Protein AF-A0A370PIQ1-F1 (afdb_monomer_lite)

Organism: NCBI:txid1353007

Secondary structure (DSSP, 8-state):
-----PPPHHHHHHHHHHHHHHHHHHHHHHHHHHTTEEEE--STTT-GGGGSHHHHHH-TT-------EEEE---GGGS-HHHHHHHHTT-SHHHHHHHHHHHHSHHHHHHHHHHHHHH--TTTTTTB--SHHHHHH----TT-BS----

Foldseek 3Di:
DDDDDDDDPVNVVVVVVVVVVVVCCVVVVCCVVQVQKDKDDDDPVPDCVCVDPVVCVVCVVPDDDDDIDIDGDDDPVNDDVVLVVCVVVVHCVVVLQVQLCVLLHDVCVVVLVVCCVPPDDPVCVPQEDSHSVCSNPDSPPPSHHPDDDD

pLDDT: mean 89.73, std 10.02, range [38.91, 97.25]

Radius of gyration: 22.88 Å; chains: 1; bounding box: 53×64×53 Å

Structure (mmCIF, N/CA/C/O backbone):
data_AF-A0A370PIQ1-F1
#
_entry.id   AF-A0A370PIQ1-F1
#
loop_
_atom_site.group_PDB
_atom_site.id
_atom_site.type_symbol
_atom_site.label_atom_id
_atom_site.label_alt_id
_atom_site.label_comp_id
_atom_site.label_asym_id
_atom_site.label_entity_id
_atom_site.label_seq_id
_atom_site.pdbx_PDB_ins_code
_atom_site.Cartn_x
_atom_site.Cartn_y
_atom_site.Cartn_z
_atom_site.occupancy
_atom_site.B_iso_or_equiv
_atom_site.auth_seq_id
_atom_site.auth_comp_id
_atom_site.auth_asym_id
_atom_site.auth_atom_id
_atom_site.pdbx_PDB_model_num
ATOM 1 N N . MET A 1 1 ? -19.101 43.648 24.690 1.00 38.91 1 MET A N 1
ATOM 2 C CA . MET A 1 1 ? -19.386 42.751 25.831 1.00 38.91 1 MET A CA 1
ATOM 3 C C . MET A 1 1 ? -19.722 41.380 25.254 1.00 38.91 1 MET A C 1
ATOM 5 O O . MET A 1 1 ? -20.764 41.242 24.631 1.00 38.91 1 MET A O 1
ATOM 9 N N . MET A 1 2 ? -18.794 40.423 25.311 1.00 42.00 2 MET A N 1
ATOM 10 C CA . MET A 1 2 ? -18.934 39.118 24.649 1.00 42.00 2 MET A CA 1
ATOM 11 C C . MET A 1 2 ? -19.687 38.170 25.594 1.00 42.00 2 MET A C 1
ATOM 13 O O . MET A 1 2 ? -19.193 37.864 26.678 1.00 42.00 2 MET A O 1
ATOM 17 N N . GLN A 1 3 ? -20.913 37.773 25.241 1.00 47.12 3 GLN A N 1
ATOM 18 C CA . GLN A 1 3 ? -21.694 36.824 26.038 1.00 47.12 3 GLN A CA 1
ATOM 19 C C . GLN A 1 3 ? -21.111 35.418 25.867 1.00 47.12 3 GLN A C 1
ATOM 21 O O . GLN A 1 3 ? -21.282 34.785 24.829 1.00 47.12 3 GLN A O 1
ATOM 26 N N . PHE A 1 4 ? -20.441 34.912 26.901 1.00 54.75 4 PHE A N 1
ATOM 27 C CA . PHE A 1 4 ? -20.126 33.492 26.996 1.00 54.75 4 PHE A CA 1
ATOM 28 C C . PHE A 1 4 ? -21.416 32.722 27.304 1.00 54.75 4 PHE A C 1
ATOM 30 O O . PHE A 1 4 ? -21.952 32.787 28.412 1.00 54.7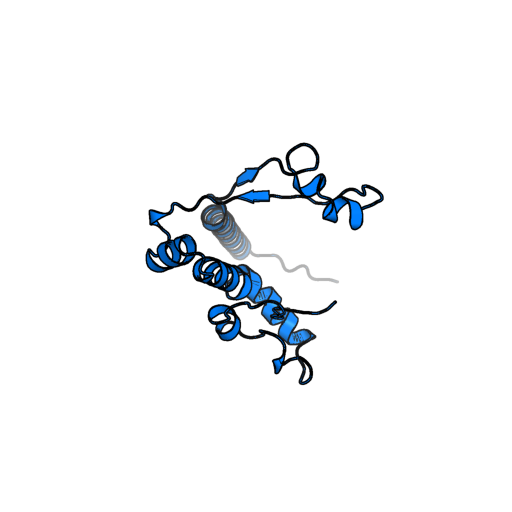5 4 PHE A O 1
ATOM 37 N N . THR A 1 5 ? -21.939 32.001 26.313 1.00 64.06 5 THR A N 1
ATOM 38 C CA . THR A 1 5 ? -23.056 31.065 26.488 1.00 64.06 5 THR A CA 1
ATOM 39 C C . THR A 1 5 ? -22.690 29.998 27.520 1.00 64.06 5 THR A C 1
ATOM 41 O O . THR A 1 5 ? -21.788 29.192 27.295 1.00 64.06 5 THR A O 1
ATOM 44 N N . LYS A 1 6 ? -23.402 29.968 28.653 1.00 63.84 6 LYS A N 1
ATOM 45 C CA . LYS A 1 6 ? -23.259 28.918 29.672 1.00 63.84 6 LYS A CA 1
ATOM 46 C C . LYS A 1 6 ? -23.733 27.582 29.092 1.00 63.84 6 LYS A C 1
ATOM 48 O O . LYS A 1 6 ? -24.905 27.438 28.745 1.00 63.84 6 LYS A O 1
ATOM 53 N N . LEU A 1 7 ? -22.834 26.602 28.979 1.00 67.12 7 LEU A N 1
ATOM 54 C CA . LEU A 1 7 ? -23.206 25.237 28.603 1.00 67.12 7 LEU A CA 1
ATOM 55 C C . LEU A 1 7 ? -24.066 24.628 29.721 1.00 67.12 7 LEU A C 1
ATOM 57 O O . LEU A 1 7 ? -23.677 24.640 30.886 1.00 67.12 7 LEU A O 1
ATOM 61 N N . THR A 1 8 ? -25.237 24.095 29.380 1.00 76.94 8 THR A N 1
ATOM 62 C CA . THR A 1 8 ? -26.099 23.415 30.354 1.00 76.94 8 THR A CA 1
ATOM 63 C C . THR A 1 8 ? -25.520 22.046 30.725 1.00 76.94 8 THR A C 1
ATOM 65 O O . THR A 1 8 ? -24.887 21.381 29.903 1.00 76.94 8 THR A O 1
ATOM 68 N N . GLN A 1 9 ? -25.774 21.584 31.953 1.00 76.44 9 GLN A N 1
ATOM 69 C CA . GLN A 1 9 ? -25.289 20.292 32.463 1.00 76.44 9 GLN A CA 1
ATOM 70 C C . GLN A 1 9 ? -25.682 19.107 31.556 1.00 76.44 9 GLN A C 1
ATOM 72 O O . GLN A 1 9 ? -24.887 18.198 31.340 1.00 76.44 9 GLN A O 1
ATOM 77 N N . SER A 1 10 ? -26.866 19.157 30.936 1.00 77.75 10 SER A N 1
ATOM 78 C CA . SER A 1 10 ? -27.319 18.163 29.950 1.00 77.75 10 SER A CA 1
ATOM 79 C C . SER A 1 10 ? -26.464 18.149 28.669 1.00 77.75 10 SER A C 1
ATOM 81 O O . SER A 1 10 ? -26.101 17.079 28.173 1.00 77.75 10 SER A O 1
ATOM 83 N N . ARG A 1 11 ? -26.058 19.324 28.160 1.00 82.12 11 ARG A N 1
ATOM 84 C CA . ARG A 1 11 ? -25.162 19.432 26.993 1.00 82.12 11 ARG A CA 1
ATOM 85 C C . ARG A 1 11 ? -23.749 18.948 27.317 1.00 82.12 11 ARG A C 1
ATOM 87 O O . ARG A 1 11 ? -23.154 18.276 26.483 1.00 82.12 11 ARG A O 1
ATOM 94 N N . LEU A 1 12 ? -23.252 19.215 28.528 1.00 84.62 12 LEU A N 1
ATOM 95 C CA . LEU A 1 12 ? -21.971 18.683 29.012 1.00 84.62 12 LEU A CA 1
ATOM 96 C C . LEU A 1 12 ? -21.990 17.152 29.106 1.00 84.62 12 LEU A C 1
ATOM 98 O O . LEU A 1 12 ? -21.105 16.501 28.565 1.00 84.62 12 LEU A O 1
ATOM 102 N N . ILE A 1 13 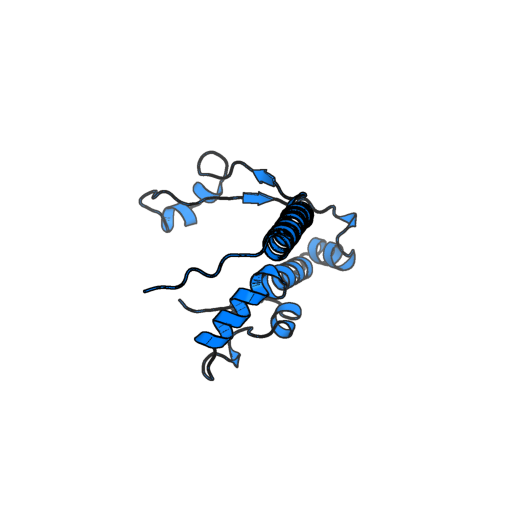? -23.023 16.563 29.717 1.00 88.25 13 ILE A N 1
ATOM 103 C CA . ILE A 1 13 ? -23.161 15.099 29.813 1.00 88.25 13 ILE A CA 1
ATOM 104 C C . ILE A 1 13 ? -23.250 14.465 28.421 1.00 88.25 13 ILE A C 1
ATOM 106 O O . ILE A 1 13 ? -22.634 13.431 28.169 1.00 88.25 13 ILE A O 1
ATOM 110 N N . THR A 1 14 ? -23.999 15.086 27.509 1.00 90.31 14 THR A N 1
ATOM 111 C CA . THR A 1 14 ? -24.130 14.619 26.124 1.00 90.31 14 THR A CA 1
ATOM 112 C C . THR A 1 14 ? -22.784 14.664 25.401 1.00 90.31 14 THR A C 1
ATOM 114 O O . THR A 1 14 ? -22.385 13.660 24.815 1.00 90.31 14 THR A O 1
ATOM 117 N N . LEU A 1 15 ? -22.048 15.775 25.508 1.00 91.44 15 LEU A N 1
ATOM 118 C CA . LEU A 1 15 ? -20.702 15.903 24.949 1.00 91.44 15 LEU A CA 1
ATOM 119 C C . LEU A 1 15 ? -19.766 14.818 25.498 1.00 91.44 15 LEU A C 1
ATOM 121 O O . LEU A 1 15 ? -19.149 14.108 24.713 1.00 91.44 15 LEU A O 1
ATOM 125 N N . CYS A 1 16 ? -19.730 14.615 26.818 1.00 92.44 16 CYS A N 1
ATOM 126 C CA . CYS A 1 16 ? -18.901 13.580 27.440 1.00 92.44 16 CYS A CA 1
ATOM 127 C C . CYS A 1 16 ? -19.243 12.170 26.936 1.00 92.44 16 CYS A C 1
ATOM 129 O O . CYS A 1 16 ? -18.336 11.386 26.660 1.00 92.44 16 CYS A O 1
ATOM 131 N N . LYS A 1 17 ? -20.535 11.844 26.777 1.00 93.00 17 LYS A N 1
ATOM 132 C CA . LYS A 1 17 ? -20.975 10.551 26.225 1.00 93.00 17 LYS A CA 1
ATOM 133 C C . LYS A 1 17 ? -20.493 10.357 24.788 1.00 93.00 17 LYS A C 1
ATOM 135 O O . LYS A 1 17 ? -19.958 9.296 24.474 1.00 93.00 17 LYS A O 1
ATOM 140 N N . PHE A 1 18 ? -20.650 11.371 23.936 1.00 94.75 18 PHE A N 1
ATOM 141 C CA . PHE A 1 18 ? -20.179 11.306 22.552 1.00 94.75 18 PHE A CA 1
ATOM 142 C C . PHE A 1 18 ? -18.660 11.191 22.470 1.00 94.75 18 PHE A C 1
ATOM 144 O O . PHE A 1 18 ? -18.165 10.355 21.723 1.00 94.75 18 PHE A O 1
ATOM 151 N N . SER A 1 19 ? -17.923 11.965 23.267 1.00 93.62 19 SER A N 1
ATOM 152 C CA . SER A 1 19 ? -16.464 11.882 23.321 1.00 93.62 19 SER A CA 1
ATOM 153 C C . SER A 1 19 ? -15.991 10.501 23.775 1.00 93.62 19 SER A C 1
ATOM 155 O O . SER A 1 19 ? -15.121 9.922 23.134 1.00 93.62 19 SER A O 1
ATOM 157 N N . ALA A 1 20 ? -16.593 9.931 24.824 1.00 94.38 20 ALA A N 1
ATOM 158 C CA . ALA A 1 20 ? -16.244 8.590 25.290 1.00 94.38 20 ALA A CA 1
ATOM 159 C C . ALA A 1 20 ? -16.531 7.517 24.225 1.00 94.38 20 ALA A C 1
ATOM 161 O O . ALA A 1 20 ? -15.672 6.681 23.946 1.00 94.38 20 ALA A O 1
ATOM 162 N N . ALA A 1 21 ? -17.706 7.566 23.589 1.00 94.69 21 ALA A N 1
ATOM 163 C CA . ALA A 1 21 ? -18.065 6.637 22.521 1.00 94.69 21 ALA A CA 1
ATOM 164 C C . ALA A 1 21 ? -17.129 6.765 21.307 1.00 94.69 21 ALA A C 1
ATOM 166 O O . ALA A 1 21 ? -16.652 5.756 20.792 1.00 94.69 21 ALA A O 1
ATOM 167 N N . ALA A 1 22 ? -16.817 7.993 20.884 1.00 95.19 22 ALA A N 1
ATOM 168 C CA . ALA A 1 22 ? -15.913 8.254 19.768 1.00 95.19 22 ALA A CA 1
ATOM 169 C C . ALA A 1 22 ? -14.500 7.721 20.039 1.00 95.19 22 ALA A C 1
ATOM 171 O O . ALA A 1 22 ? -13.920 7.073 19.172 1.00 95.19 22 ALA A O 1
ATOM 172 N N . SER A 1 23 ? -13.970 7.921 21.249 1.00 94.94 23 SER A N 1
ATOM 173 C CA . SER A 1 23 ? -12.660 7.391 21.639 1.00 94.94 23 SER A CA 1
ATOM 174 C C . SER A 1 23 ? -12.624 5.864 21.615 1.00 94.94 23 SER A C 1
ATOM 176 O O . SER A 1 23 ? -11.679 5.285 21.082 1.00 94.94 23 SER A O 1
ATOM 178 N N . LEU A 1 24 ? -13.659 5.198 22.141 1.00 95.88 24 LEU A N 1
ATOM 179 C CA . LEU A 1 24 ? -13.741 3.734 22.130 1.00 95.88 24 LEU A CA 1
ATOM 180 C C . LEU A 1 24 ? -13.816 3.177 20.706 1.00 95.88 24 LEU A C 1
ATOM 182 O O . LEU A 1 24 ? -13.104 2.228 20.383 1.00 95.88 24 LEU A O 1
ATOM 186 N N . VAL A 1 25 ? -14.631 3.788 19.842 1.00 95.81 25 VAL A N 1
ATOM 187 C CA . VAL A 1 25 ? -14.719 3.405 18.426 1.00 95.81 25 VAL A CA 1
ATOM 188 C C . VAL A 1 25 ? -13.395 3.658 17.708 1.00 95.81 25 VAL A C 1
ATOM 190 O O . VAL A 1 25 ? -12.955 2.808 16.940 1.00 95.81 25 VAL A O 1
ATOM 193 N N . GLY A 1 26 ? -12.731 4.784 17.977 1.00 94.69 26 GLY A N 1
ATOM 194 C CA . GLY A 1 26 ? -11.441 5.122 17.379 1.00 94.69 26 GLY A CA 1
ATOM 195 C C . GLY A 1 26 ? -10.349 4.119 17.745 1.00 94.69 26 GLY A C 1
ATOM 196 O O . GLY A 1 26 ? -9.714 3.550 16.860 1.00 94.69 26 GLY A O 1
ATOM 197 N N . VAL A 1 27 ? -10.170 3.842 19.040 1.00 95.12 27 VAL A N 1
ATOM 198 C CA . VAL A 1 27 ? -9.169 2.874 19.518 1.00 95.12 27 VAL A CA 1
ATOM 199 C C . VAL A 1 27 ? -9.512 1.459 19.057 1.00 95.12 27 VAL A C 1
ATOM 201 O O . VAL A 1 27 ? -8.637 0.755 18.559 1.00 95.12 27 VAL A O 1
ATOM 204 N N . GLY A 1 28 ? -10.776 1.043 19.175 1.00 96.19 28 GLY A N 1
ATOM 205 C CA . GLY A 1 28 ? -11.221 -0.280 18.738 1.00 96.19 28 GLY A CA 1
ATOM 206 C C . GLY A 1 28 ? -11.050 -0.484 17.232 1.00 96.19 28 GLY A C 1
ATOM 207 O O . GLY A 1 28 ? -10.542 -1.518 16.807 1.00 96.19 28 GLY A O 1
ATOM 208 N N . GLY A 1 29 ? -11.403 0.520 16.427 1.00 94.44 29 GLY A N 1
ATOM 209 C CA . GLY A 1 29 ? -11.214 0.507 14.978 1.00 94.44 29 GLY A CA 1
ATOM 210 C C . GLY A 1 29 ? -9.739 0.466 14.584 1.00 94.44 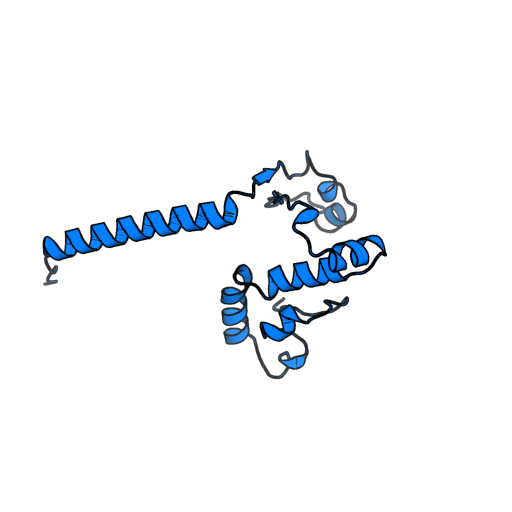29 GLY A C 1
ATOM 211 O O . GLY A 1 29 ? -9.358 -0.343 13.740 1.00 94.44 29 GLY A O 1
ATOM 212 N N . TRP A 1 30 ? -8.898 1.273 15.239 1.00 92.19 30 TRP A N 1
ATOM 213 C CA . TRP A 1 30 ? -7.448 1.242 15.042 1.00 92.19 30 TRP A CA 1
ATOM 214 C C . TRP A 1 30 ? -6.874 -0.144 15.346 1.00 92.19 30 TRP A C 1
ATOM 216 O O . TRP A 1 30 ? -6.239 -0.736 14.480 1.00 92.19 30 TRP A O 1
ATOM 226 N N . GLN A 1 31 ? -7.163 -0.702 16.525 1.00 94.75 31 GLN A N 1
ATOM 227 C CA . GLN A 1 31 ? -6.678 -2.026 16.926 1.00 94.75 31 GLN A CA 1
ATOM 228 C C . GLN A 1 31 ? -7.194 -3.141 16.012 1.00 94.75 31 GLN A C 1
ATOM 230 O O . GLN A 1 31 ? -6.443 -4.045 15.656 1.00 94.75 31 GLN A O 1
ATOM 235 N N . PHE A 1 32 ? -8.453 -3.078 15.579 1.00 94.06 32 PHE A N 1
ATOM 236 C CA . PHE A 1 32 ? -8.993 -4.037 14.617 1.00 94.06 32 PHE A CA 1
ATOM 237 C C . PHE A 1 32 ? -8.247 -3.984 13.275 1.00 94.06 32 PHE A C 1
ATOM 239 O O . PHE A 1 32 ? -7.961 -5.024 12.676 1.00 94.06 32 PHE A O 1
ATOM 246 N N . TRP A 1 33 ? -7.913 -2.780 12.806 1.00 90.25 33 TRP A N 1
ATOM 247 C CA . TRP A 1 33 ? -7.248 -2.580 11.523 1.00 90.25 33 TRP A CA 1
ATOM 248 C C . TRP A 1 33 ? -5.758 -2.949 11.564 1.00 90.25 33 TRP A C 1
ATOM 250 O O . TRP A 1 33 ? -5.272 -3.662 10.681 1.00 90.25 33 TRP A O 1
ATOM 260 N N . THR A 1 34 ? -5.040 -2.499 12.598 1.00 91.94 34 THR A N 1
ATOM 261 C CA . THR A 1 34 ? -3.573 -2.584 12.695 1.00 91.94 34 THR A CA 1
ATOM 262 C C . THR A 1 34 ? -3.067 -3.664 13.639 1.00 91.94 34 THR A C 1
ATOM 264 O O . THR A 1 34 ? -1.883 -3.967 13.606 1.00 91.94 34 THR A O 1
ATOM 267 N N . GLY A 1 35 ? -3.921 -4.310 14.437 1.00 94.00 35 GLY A N 1
ATOM 268 C CA . GLY A 1 35 ? -3.491 -5.249 15.484 1.00 94.00 35 GLY A CA 1
ATOM 269 C C . GLY A 1 35 ? -2.798 -6.522 14.982 1.00 94.00 35 GLY A C 1
ATOM 270 O O . GLY A 1 35 ? -2.252 -7.279 15.777 1.00 94.00 35 GLY A O 1
ATOM 271 N N . LYS A 1 36 ? -2.810 -6.777 13.666 1.00 94.81 36 LYS A N 1
ATOM 272 C CA . LYS A 1 36 ? -2.037 -7.854 13.013 1.00 94.81 36 LYS A CA 1
ATOM 273 C C . LYS A 1 36 ? -0.754 -7.361 12.338 1.00 94.81 36 LYS A C 1
ATOM 275 O O . LYS A 1 36 ? -0.100 -8.138 11.642 1.00 94.81 36 LYS A O 1
ATOM 280 N N . CYS A 1 37 ? -0.441 -6.083 12.494 1.00 95.75 37 CYS A N 1
ATOM 281 C CA . CYS A 1 37 ? 0.763 -5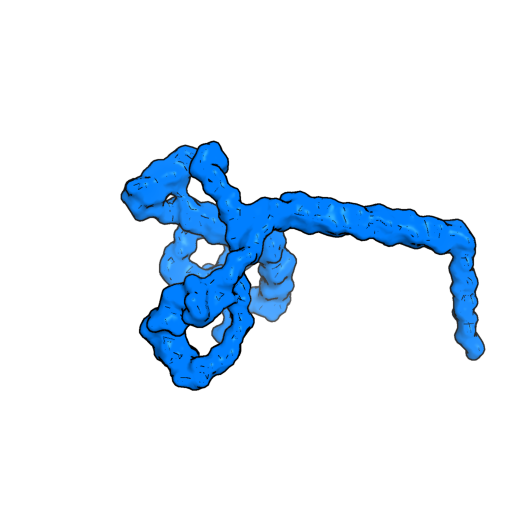.458 11.988 1.00 95.75 37 CYS A CA 1
ATOM 282 C C . CYS A 1 37 ? 1.772 -5.281 13.128 1.00 95.75 37 CYS A C 1
ATOM 284 O O . CYS A 1 37 ? 1.388 -5.091 14.282 1.00 95.75 37 CYS A O 1
ATOM 286 N N . TYR A 1 38 ? 3.057 -5.319 12.805 1.00 95.12 38 TYR A N 1
ATOM 287 C CA . TYR A 1 38 ? 4.137 -4.987 13.728 1.00 95.12 38 TYR A CA 1
ATOM 288 C C . TYR A 1 38 ? 5.207 -4.182 12.996 1.00 95.12 38 TYR A C 1
ATOM 290 O O . TYR A 1 38 ? 5.359 -4.320 11.785 1.00 95.12 38 TYR A O 1
ATOM 298 N N . PHE A 1 39 ? 5.941 -3.350 13.729 1.00 94.75 39 PHE A N 1
ATOM 299 C CA . PHE A 1 39 ? 7.106 -2.660 13.189 1.00 94.75 39 PHE A CA 1
ATOM 300 C C . PHE A 1 39 ? 8.354 -3.465 13.515 1.00 94.75 39 PHE A C 1
ATOM 302 O O . PHE A 1 39 ? 8.578 -3.817 14.675 1.00 94.75 39 PHE A O 1
ATOM 309 N N . GLU A 1 40 ? 9.138 -3.783 12.496 1.00 94.56 40 GLU A N 1
ATOM 310 C CA . GLU A 1 40 ? 10.430 -4.439 12.672 1.00 94.56 40 GLU A CA 1
ATOM 311 C C . GLU A 1 40 ? 11.575 -3.420 12.660 1.00 94.56 40 GLU A C 1
ATOM 313 O O . GLU A 1 40 ? 11.409 -2.319 12.125 1.00 94.56 40 GLU A O 1
ATOM 318 N N . PRO A 1 41 ? 12.738 -3.749 13.253 1.00 93.88 41 PRO A N 1
ATOM 319 C CA . PRO A 1 41 ? 13.926 -2.916 13.126 1.00 93.88 41 PRO A CA 1
ATOM 320 C C . PRO A 1 41 ? 14.289 -2.736 11.651 1.00 93.88 41 PRO A C 1
ATOM 322 O O . PRO A 1 41 ? 14.679 -3.688 10.982 1.00 93.88 41 PRO A O 1
ATOM 325 N N . PHE A 1 42 ? 14.173 -1.507 11.153 1.00 92.81 42 PHE A N 1
ATOM 326 C CA . PHE A 1 42 ? 14.435 -1.180 9.757 1.00 92.81 42 PHE A CA 1
ATOM 327 C C . PHE A 1 42 ? 15.320 0.060 9.673 1.00 92.81 42 PHE A C 1
ATOM 329 O O . PHE A 1 42 ? 14.950 1.149 10.109 1.00 92.81 42 PHE A O 1
ATOM 336 N N . GLY A 1 43 ? 16.534 -0.126 9.161 1.00 90.88 43 GLY A N 1
ATOM 337 C CA . GLY A 1 43 ? 17.544 0.922 9.092 1.00 90.88 43 GLY A CA 1
ATOM 338 C C . GLY A 1 43 ? 18.888 0.400 8.581 1.00 90.88 43 GLY A C 1
ATOM 339 O O . GLY A 1 43 ? 19.024 -0.806 8.354 1.00 90.88 43 GLY A O 1
ATOM 340 N N . PRO A 1 44 ? 19.899 1.279 8.445 1.00 89.19 44 PRO A N 1
ATOM 341 C CA . PRO A 1 44 ? 21.199 0.935 7.863 1.00 89.19 44 PRO A CA 1
ATOM 342 C C . PRO A 1 44 ? 21.942 -0.226 8.525 1.00 89.19 44 PRO A C 1
ATOM 344 O O . PRO A 1 44 ? 22.772 -0.866 7.884 1.00 89.19 44 PRO A O 1
ATOM 347 N N . GLU A 1 45 ? 21.646 -0.480 9.798 1.00 90.06 45 GLU A N 1
ATOM 348 C CA . GLU A 1 45 ? 22.238 -1.557 10.594 1.00 90.06 45 GLU A CA 1
ATOM 349 C C . GLU A 1 45 ? 21.558 -2.916 10.374 1.00 90.06 45 GLU A C 1
ATOM 351 O O . GLU A 1 45 ? 22.168 -3.947 10.640 1.00 90.06 45 GLU A O 1
ATOM 356 N N . ASN A 1 46 ? 20.307 -2.928 9.899 1.00 91.69 46 ASN A N 1
ATOM 357 C CA . ASN A 1 46 ? 19.446 -4.115 9.919 1.00 91.69 46 ASN A CA 1
ATOM 358 C C . ASN A 1 46 ? 18.965 -4.562 8.531 1.00 91.69 46 ASN A C 1
ATOM 360 O O . ASN A 1 46 ? 18.474 -5.680 8.408 1.00 91.69 46 ASN A O 1
ATOM 364 N N . ASP A 1 47 ? 19.099 -3.729 7.493 1.00 92.31 47 ASP A N 1
ATOM 365 C CA . ASP A 1 47 ? 18.566 -4.031 6.162 1.00 92.31 47 ASP A CA 1
ATOM 366 C C . ASP A 1 47 ? 19.576 -3.755 5.031 1.00 92.31 47 ASP A C 1
ATOM 368 O O . ASP A 1 47 ? 20.273 -2.735 5.004 1.00 92.31 47 ASP A O 1
ATOM 372 N N . ALA A 1 48 ? 19.645 -4.678 4.066 1.00 93.06 48 ALA A N 1
ATOM 373 C CA . ALA A 1 48 ? 20.554 -4.614 2.924 1.00 93.06 48 ALA A CA 1
ATOM 374 C C . ALA A 1 48 ? 20.209 -3.489 1.930 1.00 93.06 48 ALA A C 1
ATOM 376 O O . ALA A 1 48 ? 21.088 -3.049 1.184 1.00 93.06 48 ALA A O 1
ATOM 377 N N . LEU A 1 49 ? 18.971 -2.982 1.934 1.00 91.62 49 LEU A N 1
ATOM 378 C CA . LEU A 1 49 ? 18.530 -1.855 1.113 1.00 91.62 49 LEU A CA 1
ATOM 379 C C . LEU A 1 49 ? 19.459 -0.648 1.273 1.00 91.62 49 LEU A C 1
ATOM 381 O O . LEU A 1 49 ? 19.869 -0.048 0.280 1.00 91.62 49 LEU A O 1
ATOM 385 N N . PHE A 1 50 ? 19.853 -0.334 2.507 1.00 91.19 50 PHE A N 1
ATOM 386 C CA . PHE A 1 50 ? 20.722 0.804 2.823 1.00 91.19 50 PHE A CA 1
ATOM 387 C C . PHE A 1 50 ? 22.167 0.611 2.342 1.00 91.19 50 PHE A C 1
ATOM 389 O O . PHE A 1 50 ? 22.923 1.574 2.229 1.00 91.19 50 PHE A O 1
ATOM 396 N N . GLN A 1 51 ? 22.556 -0.627 2.028 1.00 90.38 51 GLN A N 1
ATOM 397 C CA . GLN A 1 51 ? 23.857 -0.952 1.446 1.00 90.38 51 GLN A CA 1
ATOM 398 C C . GLN A 1 51 ? 23.822 -1.080 -0.078 1.00 90.38 51 GLN A C 1
ATOM 400 O O . GLN A 1 51 ? 24.894 -1.181 -0.687 1.00 90.38 51 GLN A O 1
ATOM 405 N N . SER A 1 52 ? 22.629 -1.045 -0.680 1.00 93.44 52 SER A N 1
ATOM 406 C CA . SER A 1 52 ? 22.438 -1.183 -2.121 1.00 93.44 52 SER A CA 1
ATOM 407 C C . SER A 1 52 ? 23.136 -0.073 -2.910 1.00 93.44 52 SER A C 1
ATOM 409 O O . SER A 1 52 ? 23.285 1.065 -2.452 1.00 93.44 52 SER A O 1
ATOM 411 N N . GLU A 1 53 ? 23.539 -0.401 -4.138 1.00 95.19 53 GLU A N 1
ATOM 412 C CA . GLU A 1 53 ? 24.147 0.568 -5.054 1.00 95.19 53 GLU A CA 1
ATOM 413 C C . GLU A 1 53 ? 23.204 1.740 -5.344 1.00 95.19 53 GLU A C 1
ATOM 415 O O . GLU A 1 53 ? 23.641 2.888 -5.381 1.00 95.19 53 GLU A O 1
ATOM 420 N N . TYR A 1 54 ? 21.901 1.472 -5.479 1.00 93.62 54 TYR A N 1
ATOM 421 C CA . TYR A 1 54 ? 20.889 2.499 -5.720 1.00 93.62 54 TYR A CA 1
ATOM 422 C C . TYR A 1 54 ? 20.765 3.470 -4.549 1.00 93.62 54 TYR A C 1
ATOM 424 O O . TYR A 1 54 ? 20.777 4.682 -4.765 1.00 93.62 54 TYR A O 1
ATOM 432 N N . PHE A 1 55 ? 20.707 2.962 -3.314 1.00 91.69 55 PHE A N 1
ATOM 433 C CA . PHE A 1 55 ? 20.630 3.823 -2.138 1.00 91.69 55 PHE A CA 1
ATOM 434 C C . PHE A 1 55 ? 21.858 4.737 -2.044 1.00 91.69 55 PHE A C 1
ATOM 436 O O . PHE A 1 55 ? 21.716 5.945 -1.871 1.00 91.69 55 PHE A O 1
ATOM 443 N N . LYS A 1 56 ? 23.063 4.199 -2.269 1.00 91.06 56 LYS A N 1
ATOM 444 C CA . LYS A 1 56 ? 24.313 4.983 -2.276 1.00 91.06 56 LYS A CA 1
ATOM 445 C C . LYS A 1 56 ? 24.373 5.991 -3.424 1.00 91.06 56 LYS A C 1
ATOM 447 O O . LYS A 1 56 ? 24.842 7.109 -3.231 1.00 91.06 56 LYS A O 1
ATOM 452 N N . LYS A 1 57 ? 23.871 5.620 -4.606 1.00 95.31 57 LYS A N 1
ATOM 453 C CA . LYS A 1 57 ? 23.809 6.493 -5.786 1.00 95.31 57 LYS A CA 1
ATOM 454 C C . LYS A 1 57 ? 22.904 7.704 -5.557 1.00 95.31 57 LYS A C 1
ATOM 456 O O . LYS A 1 57 ? 23.269 8.806 -5.956 1.00 95.31 57 LYS A O 1
ATOM 461 N N . PHE A 1 58 ? 21.740 7.505 -4.936 1.00 92.69 58 PHE A N 1
ATOM 462 C CA . PHE A 1 58 ? 20.751 8.569 -4.719 1.00 92.69 58 PHE A CA 1
ATOM 463 C C . PHE A 1 58 ? 20.872 9.272 -3.358 1.00 92.69 58 PHE A C 1
ATOM 465 O O . PHE A 1 58 ? 20.302 10.345 -3.184 1.00 92.69 58 PHE A O 1
ATOM 472 N N . ASN A 1 59 ? 21.654 8.734 -2.419 1.00 92.12 59 ASN A N 1
ATOM 473 C CA . ASN A 1 59 ? 21.995 9.381 -1.150 1.00 92.12 59 ASN A CA 1
ATOM 474 C C . ASN A 1 59 ? 23.521 9.387 -0.897 1.00 92.12 59 ASN A C 1
ATOM 476 O O . ASN A 1 59 ? 23.990 8.819 0.093 1.00 92.12 59 ASN A O 1
ATOM 480 N N . PRO A 1 60 ? 24.326 10.040 -1.760 1.00 92.56 60 PRO A N 1
ATOM 481 C CA . PRO A 1 60 ? 25.788 10.012 -1.655 1.00 9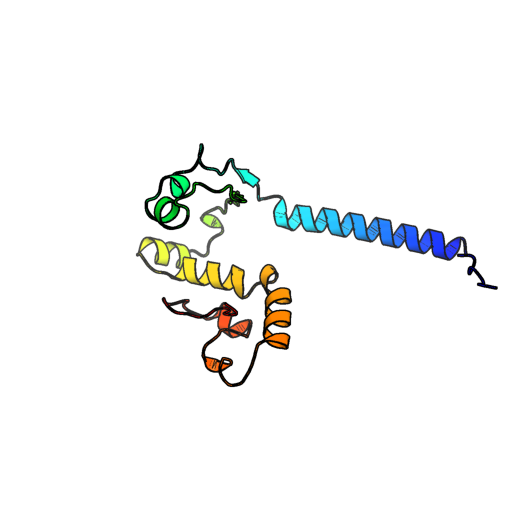2.56 60 PRO A CA 1
ATOM 482 C C . PRO A 1 60 ? 26.322 10.676 -0.376 1.00 92.56 60 PRO A C 1
ATOM 484 O O . PRO A 1 60 ? 27.411 10.343 0.083 1.00 92.56 60 PRO A O 1
ATOM 487 N N . GLY A 1 61 ? 25.560 11.602 0.215 1.00 91.44 61 GLY A N 1
ATOM 488 C CA . GLY A 1 61 ? 25.913 12.286 1.463 1.00 91.44 61 GLY A CA 1
ATOM 489 C C . GLY A 1 61 ? 25.555 11.515 2.735 1.00 91.44 61 GLY A C 1
ATOM 490 O O . GLY A 1 61 ? 25.777 12.033 3.825 1.00 91.44 61 GLY A O 1
ATOM 491 N N . ASN A 1 62 ? 24.982 10.311 2.611 1.00 87.19 62 ASN A N 1
ATOM 492 C CA . ASN A 1 62 ? 24.471 9.522 3.732 1.00 87.19 62 ASN A CA 1
ATOM 493 C C . ASN A 1 62 ? 23.562 10.342 4.670 1.00 87.19 62 ASN A C 1
ATOM 495 O O . ASN A 1 62 ? 23.673 10.278 5.896 1.00 87.19 62 ASN A O 1
ATOM 499 N N . HIS A 1 63 ? 22.684 11.161 4.086 1.00 90.38 63 HIS A N 1
ATOM 500 C CA . HIS A 1 63 ? 21.756 11.975 4.858 1.00 90.38 63 HIS A CA 1
ATOM 501 C C . HIS A 1 63 ? 20.778 11.074 5.625 1.00 90.38 63 HIS A C 1
ATOM 503 O O . HIS A 1 63 ? 20.389 10.017 5.107 1.00 90.38 63 HIS A O 1
ATOM 509 N N . PRO A 1 64 ? 20.360 11.481 6.839 1.00 86.88 64 PRO A N 1
ATOM 510 C CA . PRO A 1 64 ? 19.380 10.733 7.610 1.00 86.88 64 PRO A CA 1
ATOM 511 C C . PRO A 1 64 ? 18.058 10.619 6.844 1.00 86.88 64 PRO A C 1
ATOM 513 O O . PRO A 1 64 ? 17.638 11.540 6.146 1.00 86.88 64 PRO A O 1
ATOM 516 N N . SER A 1 65 ? 17.399 9.476 7.0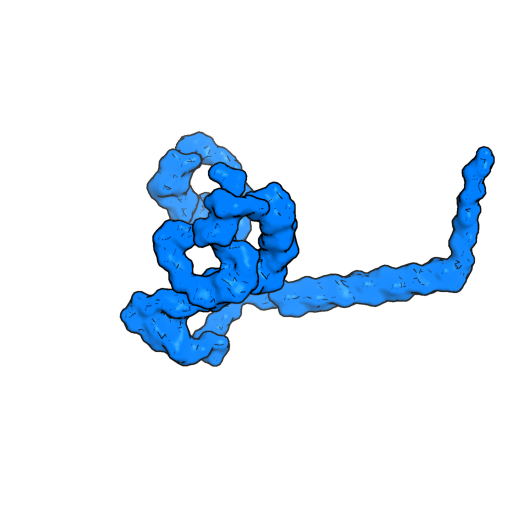02 1.00 85.06 65 SER A N 1
ATOM 517 C CA . SER A 1 65 ? 16.112 9.148 6.384 1.00 85.06 65 SER A CA 1
ATOM 518 C C . SER A 1 65 ? 15.101 8.748 7.454 1.00 85.06 65 SER A C 1
ATOM 520 O O . SER A 1 65 ? 15.468 8.251 8.521 1.00 85.06 65 SER A O 1
ATOM 522 N N . LEU A 1 66 ? 13.820 8.985 7.170 1.00 89.31 66 LEU A N 1
ATOM 523 C CA . LEU A 1 66 ? 12.720 8.409 7.937 1.00 89.31 66 LEU A CA 1
ATOM 524 C C . LEU A 1 66 ? 12.472 7.006 7.393 1.00 89.31 66 LEU A C 1
ATOM 526 O O . LEU A 1 66 ? 12.132 6.859 6.223 1.00 89.31 66 LEU A O 1
ATOM 530 N N . ASN A 1 67 ? 12.685 6.003 8.241 1.00 90.12 67 ASN A N 1
ATOM 531 C CA . ASN A 1 67 ? 12.622 4.599 7.863 1.00 90.12 67 ASN A CA 1
ATOM 532 C C . ASN A 1 67 ? 11.645 3.876 8.783 1.00 90.12 67 ASN A C 1
ATOM 534 O O . ASN A 1 67 ? 11.835 3.855 10.000 1.00 90.12 67 ASN A O 1
ATOM 538 N N . ASP A 1 68 ? 10.625 3.262 8.203 1.00 92.56 68 ASP A N 1
ATOM 539 C CA . ASP A 1 68 ? 9.687 2.396 8.894 1.00 92.56 68 ASP A CA 1
ATOM 540 C C . ASP A 1 68 ? 9.357 1.168 8.034 1.00 92.56 68 ASP A C 1
ATOM 542 O O . ASP A 1 68 ? 9.112 1.265 6.835 1.00 92.56 68 ASP A O 1
ATOM 546 N N . SER A 1 69 ? 9.357 -0.013 8.657 1.00 93.56 69 SER A N 1
ATOM 547 C CA . SER A 1 69 ? 8.865 -1.250 8.041 1.00 93.56 69 SER A CA 1
ATOM 548 C C . SER A 1 69 ? 7.714 -1.779 8.884 1.00 93.56 69 SER A C 1
ATOM 550 O O . SER A 1 69 ? 7.909 -2.272 9.997 1.00 93.56 69 SER A O 1
ATOM 552 N N . CYS A 1 70 ? 6.494 -1.618 8.372 1.00 93.56 70 CYS A N 1
ATOM 553 C CA . CYS A 1 70 ? 5.281 -2.142 8.985 1.00 93.56 70 CYS A CA 1
ATOM 554 C C . CYS A 1 70 ? 4.898 -3.455 8.301 1.00 93.56 70 CYS A C 1
ATOM 556 O O . CYS A 1 70 ? 4.490 -3.476 7.138 1.00 93.56 70 CYS A O 1
ATOM 558 N N . VAL A 1 71 ? 5.000 -4.559 9.034 1.00 94.62 71 VAL A N 1
ATOM 559 C CA . VAL A 1 71 ? 4.820 -5.908 8.504 1.00 94.62 71 VAL A CA 1
ATOM 560 C C . VAL A 1 71 ? 3.501 -6.500 8.966 1.00 94.62 71 VAL A C 1
ATOM 562 O O . VAL A 1 71 ? 3.164 -6.476 10.148 1.00 94.62 71 VAL A O 1
ATOM 565 N N . ARG A 1 72 ? 2.780 -7.126 8.034 1.00 93.19 72 ARG A N 1
ATOM 566 C CA . ARG A 1 72 ? 1.624 -7.982 8.314 1.00 93.19 72 ARG A CA 1
ATOM 567 C C . ARG A 1 72 ? 1.837 -9.349 7.683 1.00 93.19 72 ARG A C 1
ATOM 569 O O . ARG A 1 72 ? 1.975 -9.462 6.470 1.00 93.19 72 ARG A O 1
ATOM 576 N N . LYS A 1 73 ? 1.781 -10.405 8.495 1.00 93.69 73 LYS A N 1
ATOM 577 C CA . LYS A 1 73 ? 1.851 -11.786 8.001 1.00 93.69 73 LYS A CA 1
ATOM 578 C C . LYS A 1 73 ? 0.463 -12.270 7.591 1.00 93.69 73 LYS A C 1
ATOM 580 O O . LYS A 1 73 ? -0.476 -12.225 8.387 1.00 93.69 73 LYS A O 1
ATOM 585 N N . VAL A 1 74 ? 0.345 -12.744 6.355 1.00 91.25 74 VAL A N 1
ATOM 586 C CA . VAL A 1 74 ? -0.885 -13.329 5.809 1.00 91.25 74 VAL A CA 1
ATOM 587 C C . VAL A 1 74 ? -0.617 -14.806 5.520 1.00 91.25 74 VAL A C 1
ATOM 589 O O . VAL A 1 74 ? 0.273 -15.104 4.726 1.00 91.25 74 VAL A O 1
ATOM 592 N N . PRO A 1 75 ? -1.331 -15.747 6.166 1.00 92.62 75 PRO A N 1
ATOM 593 C CA . PRO A 1 75 ? -1.197 -17.164 5.849 1.00 92.62 75 PRO A CA 1
ATOM 594 C C . PRO A 1 75 ? -1.556 -17.431 4.388 1.00 92.62 75 PRO A C 1
ATOM 596 O O . PRO A 1 75 ? -2.563 -16.919 3.904 1.00 92.62 75 PRO A O 1
ATOM 599 N N . VAL A 1 76 ? -0.786 -18.291 3.719 1.00 91.62 76 VAL A N 1
ATOM 600 C CA . VAL A 1 76 ? -1.043 -18.680 2.320 1.00 91.62 76 VAL A CA 1
ATOM 601 C C . VAL A 1 76 ? -2.453 -19.253 2.147 1.00 91.62 76 VAL A C 1
ATOM 603 O O . VAL A 1 76 ? -3.104 -18.980 1.150 1.00 91.62 76 VAL A O 1
ATOM 606 N N . SER A 1 77 ? -2.981 -19.950 3.158 1.00 94.31 77 SER A N 1
ATOM 607 C CA . SER A 1 77 ? -4.354 -20.479 3.164 1.00 94.31 77 SER A CA 1
ATOM 608 C C . SER A 1 77 ? -5.459 -19.414 3.123 1.00 94.31 77 SER A C 1
ATOM 610 O O . SER A 1 77 ? -6.614 -19.755 2.892 1.00 94.31 77 SER A O 1
ATOM 612 N N . GLN A 1 78 ? -5.135 -18.141 3.372 1.00 94.12 78 GLN A N 1
ATOM 613 C CA . GLN A 1 78 ? -6.067 -17.013 3.250 1.00 94.12 78 GLN A CA 1
ATOM 614 C C . GLN A 1 78 ? -5.965 -16.308 1.893 1.00 94.12 78 GLN A C 1
ATOM 616 O O . GLN A 1 78 ? -6.751 -15.400 1.621 1.00 94.12 78 GLN A O 1
ATOM 621 N N . ILE A 1 79 ? -4.998 -16.690 1.059 1.00 94.56 79 ILE A N 1
ATOM 622 C CA . ILE A 1 79 ? -4.833 -16.156 -0.289 1.00 94.56 79 ILE A CA 1
ATOM 623 C C . ILE A 1 79 ? -5.663 -17.033 -1.240 1.00 94.56 79 ILE A C 1
ATOM 625 O O . ILE A 1 79 ? -5.596 -18.260 -1.133 1.00 94.56 79 ILE A O 1
ATOM 629 N N . PRO A 1 80 ? -6.454 -16.441 -2.153 1.00 95.75 80 PRO A N 1
ATOM 630 C CA . PRO A 1 80 ? -7.157 -17.191 -3.188 1.00 95.75 80 PRO A CA 1
ATOM 631 C C . PRO A 1 80 ? -6.212 -18.160 -3.932 1.00 95.75 80 PRO A C 1
ATOM 633 O O . PRO A 1 80 ? -5.138 -17.722 -4.360 1.00 95.75 80 PRO A O 1
ATOM 636 N N . PRO A 1 81 ? -6.558 -19.458 -4.065 1.00 96.50 81 PRO A N 1
ATOM 637 C CA . PRO A 1 81 ? -5.655 -20.463 -4.633 1.00 96.50 81 PRO A CA 1
ATOM 638 C C . PRO A 1 81 ? -5.179 -20.140 -6.051 1.00 96.50 81 PRO A C 1
ATOM 640 O O . PRO A 1 81 ? -4.022 -20.376 -6.375 1.00 96.50 81 PRO A O 1
ATOM 643 N N . ASP A 1 82 ? -6.038 -19.535 -6.867 1.00 96.81 82 ASP A N 1
ATOM 644 C CA . ASP A 1 82 ? -5.734 -19.092 -8.227 1.00 96.81 82 ASP A CA 1
ATOM 645 C C . ASP A 1 82 ? -4.598 -18.060 -8.268 1.00 96.81 82 ASP A C 1
ATOM 647 O O . ASP A 1 82 ? -3.709 -18.159 -9.110 1.00 96.81 82 ASP A O 1
ATOM 651 N N . LEU A 1 83 ? -4.565 -17.119 -7.318 1.00 96.50 83 LEU A N 1
ATOM 652 C CA . LEU A 1 83 ? -3.482 -16.136 -7.209 1.00 96.50 83 LEU A CA 1
ATOM 653 C C . LEU A 1 83 ? -2.170 -16.770 -6.740 1.00 96.50 83 LEU A C 1
ATOM 655 O O . LEU A 1 83 ? -1.094 -16.336 -7.148 1.00 96.50 83 LEU A O 1
ATOM 659 N N . VAL A 1 84 ? -2.252 -17.782 -5.871 1.00 95.25 84 VAL A N 1
ATOM 660 C CA . VAL A 1 84 ? -1.075 -18.533 -5.412 1.00 95.25 84 VAL A CA 1
ATOM 661 C C . VAL A 1 84 ? -0.493 -19.344 -6.564 1.00 95.25 84 VAL A C 1
ATOM 663 O O . VAL A 1 84 ? 0.711 -19.301 -6.800 1.00 95.25 84 VAL A O 1
ATOM 666 N N . GLU A 1 85 ? -1.337 -20.063 -7.299 1.00 96.56 85 GLU A N 1
ATOM 667 C CA . GLU A 1 85 ? -0.920 -20.856 -8.450 1.00 96.56 85 GLU A CA 1
ATOM 668 C C . GLU A 1 85 ? -0.329 -19.993 -9.567 1.00 96.56 85 GLU A C 1
ATOM 670 O O . GLU A 1 85 ? 0.693 -20.375 -10.135 1.00 96.56 85 GLU A O 1
ATOM 675 N N . ASP A 1 86 ? -0.938 -18.843 -9.869 1.00 97.25 86 ASP A N 1
ATOM 676 C CA . ASP A 1 86 ? -0.405 -17.871 -10.827 1.00 97.25 86 ASP A CA 1
ATOM 677 C C . ASP A 1 86 ? 0.993 -17.397 -10.407 1.00 97.25 86 ASP A C 1
ATOM 679 O O . ASP A 1 86 ? 1.944 -17.539 -11.175 1.00 97.25 86 ASP A O 1
ATOM 683 N N . ALA A 1 87 ? 1.159 -16.963 -9.153 1.00 94.56 87 ALA A N 1
ATOM 684 C CA . ALA A 1 87 ? 2.448 -16.513 -8.629 1.00 94.56 87 ALA A CA 1
ATOM 685 C C . ALA A 1 87 ? 3.527 -17.611 -8.671 1.00 94.56 87 ALA A C 1
ATOM 687 O O . ALA A 1 87 ? 4.663 -17.349 -9.065 1.00 94.56 87 ALA A O 1
ATOM 688 N N . LEU A 1 88 ? 3.186 -18.859 -8.321 1.00 94.00 88 LEU A N 1
ATOM 689 C CA . LEU A 1 88 ? 4.117 -19.996 -8.386 1.00 94.00 88 LEU A CA 1
ATOM 690 C C . LEU A 1 88 ? 4.546 -20.340 -9.820 1.00 94.00 88 LEU A C 1
ATOM 692 O O . LEU A 1 88 ? 5.622 -20.902 -10.015 1.00 94.00 88 LEU A O 1
ATOM 696 N N . ARG A 1 89 ? 3.731 -19.995 -10.823 1.00 97.12 89 ARG A N 1
ATOM 697 C CA . ARG A 1 89 ? 4.067 -20.122 -12.251 1.00 97.12 89 ARG A CA 1
ATOM 698 C C . ARG A 1 89 ? 4.788 -18.887 -12.810 1.00 97.12 89 ARG A C 1
ATOM 700 O O . ARG A 1 89 ? 5.070 -18.853 -14.004 1.00 97.12 89 ARG A O 1
ATOM 707 N N . GLY A 1 90 ? 5.092 -17.894 -11.972 1.00 95.69 90 GLY A N 1
ATOM 708 C CA . GLY A 1 90 ? 5.734 -16.640 -12.374 1.00 95.69 90 GLY A CA 1
ATOM 709 C C . GLY A 1 90 ? 4.770 -15.579 -12.912 1.00 95.69 90 GLY A C 1
ATOM 710 O O . GLY A 1 90 ? 5.214 -14.636 -13.562 1.00 95.69 90 GLY A O 1
ATOM 711 N N . GLY A 1 91 ? 3.467 -15.731 -12.674 1.00 95.81 91 GLY A N 1
ATOM 712 C CA . GLY A 1 91 ? 2.453 -14.738 -13.015 1.00 95.81 91 GLY A CA 1
ATOM 713 C C . GLY A 1 91 ? 2.418 -13.544 -12.053 1.00 95.81 91 GLY A C 1
ATOM 714 O O . GLY A 1 91 ? 3.022 -13.545 -10.977 1.00 95.81 91 GLY A O 1
ATOM 715 N N . SER A 1 92 ? 1.715 -12.490 -12.468 1.00 95.88 92 SER A N 1
ATOM 716 C CA . SER A 1 92 ? 1.659 -11.182 -11.802 1.00 95.88 92 SER A CA 1
ATOM 717 C C . SER A 1 92 ? 0.381 -10.936 -10.999 1.00 95.88 92 SER A C 1
ATOM 719 O O . SER A 1 92 ? 0.281 -9.910 -10.321 1.00 95.88 92 SER A O 1
ATOM 721 N N . LYS A 1 93 ? -0.610 -11.838 -11.027 1.00 96.25 93 LYS A N 1
ATOM 722 C CA . LYS A 1 93 ? -1.967 -11.551 -10.527 1.00 96.25 93 LYS A CA 1
ATOM 723 C C . LYS A 1 93 ? -2.008 -11.256 -9.038 1.00 96.25 93 LYS A C 1
ATOM 725 O O . LYS A 1 93 ? -2.801 -10.421 -8.600 1.00 96.25 93 LYS A O 1
ATOM 730 N N . LEU A 1 94 ? -1.146 -11.896 -8.250 1.00 95.25 94 LEU A N 1
ATOM 731 C CA . LEU A 1 94 ? -1.028 -11.598 -6.824 1.00 95.25 94 LEU A CA 1
ATOM 732 C C . LEU A 1 94 ? -0.555 -10.152 -6.590 1.00 95.25 94 LEU A C 1
ATOM 734 O O . LEU A 1 94 ? -1.130 -9.444 -5.760 1.00 95.25 94 LEU A O 1
ATOM 738 N N . THR A 1 95 ? 0.441 -9.698 -7.354 1.00 94.56 95 THR A N 1
ATOM 739 C CA . THR A 1 95 ? 0.969 -8.327 -7.303 1.00 94.56 95 THR A CA 1
ATOM 740 C C . THR A 1 95 ? -0.064 -7.315 -7.790 1.00 94.56 95 THR A C 1
ATOM 742 O O . THR A 1 95 ? -0.312 -6.323 -7.109 1.00 94.56 95 THR A O 1
ATOM 745 N N . GLU A 1 96 ? -0.743 -7.588 -8.906 1.00 96.62 96 GLU A N 1
ATOM 746 C CA . GLU A 1 96 ? -1.848 -6.760 -9.408 1.00 96.62 96 GLU A CA 1
ATOM 747 C C . GLU A 1 96 ? -2.938 -6.593 -8.344 1.00 96.62 96 GLU A C 1
ATOM 749 O O . GLU A 1 96 ? -3.379 -5.481 -8.046 1.00 96.62 96 GLU A O 1
ATOM 754 N N . ARG A 1 97 ? -3.335 -7.699 -7.699 1.00 95.44 97 ARG A N 1
ATOM 755 C CA . ARG A 1 97 ? -4.361 -7.694 -6.653 1.00 95.44 97 ARG A CA 1
ATOM 756 C C . ARG A 1 97 ? -3.926 -6.915 -5.415 1.00 95.44 97 ARG A C 1
ATOM 758 O O . ARG A 1 97 ? -4.775 -6.271 -4.784 1.00 95.44 97 ARG A O 1
ATOM 765 N N . PHE A 1 98 ? -2.641 -6.980 -5.071 1.00 93.75 98 PHE A N 1
ATOM 766 C CA . PHE A 1 98 ? -2.039 -6.187 -4.006 1.00 93.75 98 PHE A CA 1
ATOM 767 C C . PHE A 1 98 ? -2.080 -4.689 -4.342 1.00 93.75 98 PHE A C 1
ATOM 769 O O . PHE A 1 98 ? -2.655 -3.919 -3.570 1.00 93.75 98 PHE A O 1
ATOM 776 N N . CYS A 1 99 ? -1.588 -4.284 -5.517 1.00 95.06 99 CYS A N 1
ATOM 777 C CA . CYS A 1 99 ? -1.625 -2.898 -5.998 1.00 95.06 99 CYS A CA 1
ATOM 778 C C . CYS A 1 99 ? -3.058 -2.345 -6.051 1.00 95.06 99 CYS A C 1
ATOM 780 O O . CYS A 1 99 ? -3.327 -1.265 -5.521 1.00 95.06 99 CYS A O 1
ATOM 782 N N . ALA A 1 100 ? -4.005 -3.122 -6.581 1.00 95.44 100 ALA A N 1
ATOM 783 C CA . ALA A 1 100 ? -5.429 -2.792 -6.577 1.00 95.44 100 ALA A CA 1
ATOM 784 C C . ALA A 1 100 ? -5.963 -2.545 -5.155 1.00 95.44 100 ALA A C 1
ATOM 786 O O . ALA A 1 100 ? -6.773 -1.644 -4.929 1.00 95.44 100 ALA A O 1
ATOM 787 N N . GLY A 1 101 ? -5.504 -3.324 -4.172 1.00 93.25 101 GLY A N 1
ATOM 788 C CA . GLY A 1 101 ? -5.834 -3.126 -2.761 1.00 93.25 101 GLY A CA 1
ATOM 789 C C . GLY A 1 101 ? -5.270 -1.824 -2.188 1.00 93.25 101 GLY A C 1
ATOM 790 O O . GLY A 1 101 ? -5.999 -1.104 -1.503 1.00 93.25 101 GLY A O 1
ATOM 791 N N . VAL A 1 102 ? -4.010 -1.505 -2.491 1.00 92.06 102 VAL A N 1
ATOM 792 C CA . VAL A 1 102 ? -3.330 -0.281 -2.031 1.00 92.06 102 VAL A CA 1
ATOM 793 C C . VAL A 1 102 ? -3.999 0.962 -2.617 1.00 92.06 102 VAL A C 1
ATOM 795 O O . VAL A 1 102 ? -4.463 1.830 -1.875 1.00 92.06 102 VAL A O 1
ATOM 798 N N . TRP A 1 103 ? -4.120 1.024 -3.942 1.00 94.31 103 TRP A N 1
ATOM 799 C CA . TRP A 1 103 ? -4.563 2.229 -4.641 1.00 94.31 103 TRP A CA 1
ATOM 800 C C . TRP A 1 103 ? -6.090 2.304 -4.785 1.00 94.31 103 TRP A C 1
ATOM 802 O O . TRP A 1 103 ? -6.702 3.360 -4.615 1.00 94.31 103 TRP A O 1
ATOM 812 N N . GLY A 1 104 ? -6.757 1.184 -5.059 1.00 94.25 104 GLY A N 1
ATOM 813 C CA . GLY A 1 104 ? -8.220 1.117 -5.176 1.00 94.25 104 GLY A CA 1
ATOM 814 C C . GLY A 1 104 ? -8.951 1.036 -3.829 1.00 94.25 104 GLY A C 1
ATOM 815 O O . GLY A 1 104 ? -10.168 1.257 -3.766 1.00 94.25 104 GLY A O 1
ATOM 816 N N . GLY A 1 105 ? -8.232 0.733 -2.746 1.00 93.06 105 GLY A N 1
ATOM 817 C CA . GLY A 1 105 ? -8.780 0.550 -1.405 1.00 93.06 105 GLY A CA 1
ATOM 818 C C . GLY A 1 105 ? -9.133 1.840 -0.659 1.00 93.06 105 GLY A C 1
ATOM 819 O O . GLY A 1 105 ? -9.044 2.959 -1.169 1.00 93.06 105 GLY A O 1
ATOM 820 N N . TYR A 1 106 ? -9.564 1.669 0.594 1.00 89.31 106 TYR A N 1
ATOM 821 C CA . TYR A 1 106 ? -9.997 2.777 1.452 1.00 89.31 106 TYR A CA 1
ATOM 822 C C . TYR A 1 106 ? -8.849 3.697 1.871 1.00 89.31 106 TYR A C 1
ATOM 824 O O . TYR A 1 106 ? -9.064 4.907 1.927 1.00 89.31 106 TYR A O 1
ATOM 832 N N . GLY A 1 107 ? -7.648 3.150 2.103 1.00 85.00 107 GLY A N 1
ATOM 833 C CA . GLY A 1 107 ? -6.486 3.910 2.582 1.00 85.00 107 GLY A CA 1
ATOM 834 C C . GLY A 1 107 ? -6.114 5.071 1.660 1.00 85.00 107 GLY A C 1
ATOM 835 O O . GLY A 1 107 ? -5.900 6.183 2.125 1.00 85.00 107 GLY A O 1
ATOM 836 N N . TYR A 1 108 ? -6.162 4.844 0.348 1.00 91.44 108 TYR A N 1
ATOM 837 C CA . TYR A 1 108 ? -5.859 5.868 -0.648 1.00 91.44 108 TYR A CA 1
ATOM 838 C C . TYR A 1 108 ? -7.086 6.682 -1.101 1.00 91.44 108 TYR A C 1
ATOM 840 O O . TYR A 1 108 ? -6.965 7.691 -1.788 1.00 91.44 108 TYR A O 1
ATOM 848 N N . SER A 1 109 ? -8.303 6.278 -0.722 1.00 92.31 109 SER A N 1
ATOM 849 C CA . SER A 1 109 ? -9.535 6.834 -1.300 1.00 92.31 109 SER A CA 1
ATOM 850 C C . SER A 1 109 ? -9.746 8.329 -1.039 1.00 92.31 109 SER A C 1
ATOM 852 O O . SER A 1 109 ? -10.238 9.031 -1.922 1.00 92.31 109 SER A O 1
ATOM 854 N N . ILE A 1 110 ? -9.390 8.814 0.155 1.00 91.75 110 ILE A N 1
ATOM 855 C CA . ILE A 1 110 ? -9.520 10.232 0.518 1.00 91.75 110 ILE A CA 1
ATOM 856 C C . ILE A 1 110 ? -8.475 11.047 -0.240 1.00 91.75 110 ILE A C 1
ATOM 858 O O . ILE A 1 110 ? -8.832 12.022 -0.898 1.00 91.75 110 ILE A O 1
ATOM 862 N N . GLN A 1 111 ? -7.214 10.605 -0.208 1.00 91.50 111 GLN A N 1
ATOM 863 C CA . GLN A 1 111 ? -6.121 11.249 -0.932 1.00 91.50 111 GLN A CA 1
ATOM 864 C C . GLN A 1 111 ? -6.435 11.333 -2.428 1.00 91.50 111 GLN A C 1
ATOM 866 O O . GLN A 1 111 ? -6.419 12.424 -2.979 1.00 91.50 111 GLN A O 1
ATOM 871 N N . ARG A 1 112 ? -6.849 10.230 -3.062 1.00 91.69 112 ARG A N 1
ATOM 872 C CA . ARG A 1 112 ? -7.243 10.200 -4.478 1.00 91.69 112 ARG A CA 1
ATOM 873 C C . ARG A 1 112 ? -8.327 11.213 -4.822 1.00 91.69 112 ARG A C 1
ATOM 875 O O . ARG A 1 112 ? -8.222 11.889 -5.834 1.00 91.69 112 ARG A O 1
ATOM 882 N N . LYS A 1 113 ? -9.370 11.331 -3.991 1.00 91.62 113 LYS A N 1
ATOM 883 C CA . LYS A 1 113 ? -10.440 12.318 -4.212 1.00 91.62 113 LYS A CA 1
ATOM 884 C C . LYS A 1 113 ? -9.907 13.743 -4.154 1.00 91.62 113 LYS A C 1
ATOM 886 O O . LYS A 1 113 ? -10.280 14.552 -4.991 1.00 91.62 113 LYS A O 1
ATOM 891 N N . ILE A 1 114 ? -9.049 14.044 -3.181 1.00 92.19 114 ILE A N 1
ATOM 892 C CA . ILE A 1 114 ? -8.424 15.365 -3.068 1.00 92.19 114 ILE A CA 1
ATOM 893 C C . ILE A 1 114 ? -7.557 15.637 -4.301 1.00 92.19 114 ILE A C 1
ATOM 895 O O . ILE A 1 114 ? -7.715 16.683 -4.918 1.00 92.19 114 ILE A O 1
ATOM 899 N N . LEU A 1 115 ? -6.709 14.686 -4.697 1.00 89.88 115 LEU A N 1
ATOM 900 C CA . LEU A 1 115 ? -5.842 14.806 -5.872 1.00 89.88 115 LEU A CA 1
ATOM 901 C C . LEU A 1 115 ? -6.641 15.003 -7.166 1.00 89.88 115 LEU A C 1
ATOM 903 O O . LEU A 1 115 ? -6.321 15.889 -7.955 1.00 89.88 115 LEU A O 1
ATOM 907 N N . ALA A 1 116 ? -7.729 14.250 -7.344 1.00 90.06 116 ALA A N 1
ATOM 908 C CA . ALA A 1 116 ? -8.633 14.420 -8.476 1.00 90.06 116 ALA A CA 1
ATOM 909 C C . ALA A 1 116 ? -9.244 15.828 -8.503 1.00 90.06 116 ALA A C 1
ATOM 911 O O . ALA A 1 116 ? -9.238 16.486 -9.536 1.00 90.06 116 ALA A O 1
ATOM 912 N N . LEU A 1 117 ? -9.703 16.332 -7.353 1.00 90.44 117 LEU A N 1
ATOM 913 C CA . LEU A 1 117 ? -10.292 17.669 -7.258 1.00 90.44 117 LEU A CA 1
ATOM 914 C C . LEU A 1 117 ? -9.306 18.794 -7.592 1.00 90.44 117 LEU A C 1
ATOM 916 O O . LEU A 1 117 ? -9.726 19.805 -8.148 1.00 90.44 117 LEU A O 1
ATOM 920 N N . VAL A 1 118 ? -8.028 18.656 -7.225 1.00 90.19 118 VAL A N 1
ATOM 921 C CA . VAL A 1 118 ? -7.047 19.747 -7.374 1.00 90.19 118 VAL A CA 1
ATOM 922 C C . VAL A 1 118 ? -6.207 19.659 -8.642 1.00 90.19 118 VAL A C 1
ATOM 924 O O . VAL A 1 118 ? -5.645 20.671 -9.051 1.00 90.19 118 VAL A O 1
ATOM 927 N N . GLY A 1 119 ? -6.083 18.478 -9.250 1.00 85.94 119 GLY A N 1
ATOM 928 C CA . GLY A 1 119 ? -5.114 18.256 -10.322 1.00 85.94 119 GLY A CA 1
ATOM 929 C C . GLY A 1 119 ? -5.633 17.522 -11.552 1.00 85.94 119 GLY A C 1
ATOM 930 O O . GLY A 1 119 ? -4.928 17.515 -12.561 1.00 85.94 119 GLY A O 1
ATOM 931 N N . GLN A 1 120 ? -6.832 16.935 -11.522 1.00 88.81 120 GLN A N 1
ATOM 932 C CA . GLN A 1 120 ? -7.385 16.282 -12.707 1.00 88.81 120 GLN A CA 1
ATOM 933 C C . GLN A 1 120 ? -7.828 17.328 -13.736 1.00 88.81 120 GLN A C 1
ATOM 935 O O . GLN A 1 120 ? -8.591 18.245 -13.435 1.00 88.81 120 GLN A O 1
ATOM 940 N N . ASN A 1 121 ? -7.359 17.181 -14.971 1.00 89.31 121 ASN A N 1
ATOM 941 C CA . ASN A 1 121 ? -7.732 18.010 -16.112 1.00 89.31 121 ASN A CA 1
ATOM 942 C C . ASN A 1 121 ? -7.705 17.179 -17.405 1.00 89.31 121 ASN A C 1
ATOM 944 O O . ASN A 1 121 ? -7.304 16.017 -17.405 1.00 89.31 121 ASN A O 1
ATOM 948 N N . GLU A 1 122 ? -8.120 17.761 -18.529 1.00 88.19 122 GLU A N 1
ATOM 949 C CA . GLU A 1 122 ? -8.210 17.034 -19.804 1.00 88.19 122 GLU A CA 1
ATOM 950 C C . GLU A 1 122 ? -6.876 16.419 -20.263 1.00 88.19 122 GLU A C 1
ATOM 952 O O . GLU A 1 122 ? -6.877 15.355 -20.883 1.00 88.19 122 GLU A O 1
ATOM 957 N N . GLY A 1 123 ? -5.744 17.040 -19.915 1.00 86.19 123 GLY A N 1
ATOM 958 C CA . GLY A 1 123 ? -4.407 16.581 -20.289 1.00 86.19 123 GLY A CA 1
ATOM 959 C C . GLY A 1 123 ? -3.947 15.321 -19.554 1.00 86.19 123 GLY A C 1
ATOM 960 O O . GLY A 1 123 ? -3.162 14.557 -20.109 1.00 86.19 123 GLY A O 1
ATOM 961 N N . ASN A 1 124 ? -4.452 15.064 -18.342 1.00 87.12 124 ASN A N 1
ATOM 962 C CA . ASN A 1 124 ? -4.086 13.887 -17.541 1.00 87.12 124 ASN A CA 1
ATOM 963 C C . ASN A 1 124 ? -5.250 12.926 -17.252 1.00 87.12 124 ASN A C 1
ATOM 965 O O . ASN A 1 124 ? -5.045 11.846 -16.695 1.00 87.12 124 ASN A O 1
ATOM 969 N N . ALA A 1 125 ? -6.472 13.274 -17.661 1.00 83.44 125 ALA A N 1
ATOM 970 C CA . ALA A 1 125 ? -7.663 12.469 -17.408 1.00 83.44 125 ALA A CA 1
ATOM 971 C C . ALA A 1 125 ? -7.570 11.048 -17.989 1.00 83.44 125 ALA A C 1
ATOM 973 O O . ALA A 1 125 ? -8.163 10.126 -17.436 1.00 83.44 125 ALA A O 1
ATOM 974 N N . LYS A 1 126 ? -6.843 10.871 -19.101 1.00 84.62 126 LYS A N 1
ATOM 975 C CA . LYS A 1 126 ? -6.704 9.577 -19.792 1.00 84.62 126 LYS A CA 1
ATOM 976 C C . LYS A 1 126 ? -5.410 8.829 -19.475 1.00 84.62 126 LYS A C 1
ATOM 978 O O . LYS A 1 126 ? -5.376 7.619 -19.661 1.00 84.62 126 LYS A O 1
ATOM 983 N N . SER A 1 127 ? -4.357 9.531 -19.061 1.00 86.44 127 SER A N 1
ATOM 984 C CA . SER A 1 127 ? -3.044 8.929 -18.806 1.00 86.44 127 SER A CA 1
ATOM 985 C C . SER A 1 127 ? -2.896 8.382 -17.387 1.00 86.44 127 SER A C 1
ATOM 987 O O . SER A 1 127 ? -1.997 7.578 -17.159 1.00 86.44 127 SER A O 1
ATOM 989 N N . MET A 1 128 ? -3.767 8.783 -16.452 1.00 90.50 128 MET A N 1
ATOM 990 C CA . MET A 1 128 ? -3.707 8.370 -15.046 1.00 90.50 128 MET A CA 1
ATOM 991 C C . MET A 1 128 ? -4.958 7.609 -14.593 1.00 90.50 128 MET A C 1
ATOM 993 O O . MET A 1 128 ? -6.052 7.778 -15.138 1.00 90.50 128 MET A O 1
ATOM 997 N N . LEU A 1 129 ? -4.803 6.789 -13.551 1.00 92.88 129 LEU A N 1
ATOM 998 C CA . LEU A 1 129 ? -5.891 6.012 -12.950 1.00 92.88 129 LEU A CA 1
ATOM 999 C C . LEU A 1 129 ? -6.610 6.811 -11.848 1.00 92.88 129 LEU A C 1
ATOM 1001 O O . LEU A 1 129 ? -6.297 6.704 -10.661 1.00 92.88 129 LEU A O 1
ATOM 1005 N N . TRP A 1 130 ? -7.615 7.593 -12.237 1.00 89.19 130 TRP A N 1
ATOM 1006 C CA . TRP A 1 130 ? -8.371 8.463 -11.325 1.00 89.19 130 TRP A CA 1
ATOM 1007 C C . TRP A 1 130 ? -9.461 7.730 -10.540 1.00 89.19 130 TRP A C 1
ATOM 1009 O O . TRP A 1 130 ? -9.735 8.044 -9.374 1.00 89.19 130 TRP A O 1
ATOM 1019 N N . ASP A 1 131 ? -10.087 6.735 -11.164 1.00 90.44 131 ASP A N 1
ATOM 1020 C CA . ASP A 1 131 ? -11.256 6.074 -10.609 1.00 90.44 131 ASP A CA 1
ATOM 1021 C C . ASP A 1 131 ? -10.918 4.786 -9.871 1.00 90.44 131 ASP A C 1
ATOM 1023 O O . ASP A 1 131 ? -10.055 3.994 -10.251 1.00 90.44 131 ASP A O 1
ATOM 1027 N N . LYS A 1 132 ? -11.706 4.505 -8.828 1.00 94.12 132 LYS A N 1
ATOM 1028 C CA . LYS A 1 132 ? -11.593 3.261 -8.057 1.00 94.12 132 LYS A CA 1
ATOM 1029 C C . LYS A 1 132 ? -11.643 2.023 -8.959 1.00 94.12 132 LYS A C 1
ATOM 1031 O O . LYS A 1 132 ? -10.872 1.097 -8.749 1.00 94.12 132 LYS A O 1
ATOM 1036 N N . ASN A 1 133 ? -12.545 1.997 -9.939 1.00 95.00 133 ASN A N 1
ATOM 1037 C CA . ASN A 1 133 ? -12.715 0.835 -10.813 1.00 95.00 133 ASN A CA 1
ATOM 1038 C C . ASN A 1 133 ? -11.509 0.627 -11.734 1.00 95.00 133 ASN A C 1
ATOM 1040 O O . ASN A 1 133 ? -11.109 -0.515 -11.944 1.00 95.00 133 ASN A O 1
ATOM 1044 N N . GLN A 1 134 ? -10.900 1.713 -12.220 1.00 94.19 134 GLN A N 1
ATOM 1045 C CA . GLN A 1 134 ? -9.663 1.652 -13.000 1.00 94.19 134 GLN A CA 1
ATOM 1046 C C . GLN A 1 134 ? -8.529 1.061 -12.157 1.00 94.19 134 GLN A C 1
ATOM 1048 O O . GLN A 1 134 ? -7.866 0.126 -12.583 1.00 94.19 134 GLN A O 1
ATOM 1053 N N . LEU A 1 135 ? -8.375 1.524 -10.914 1.00 95.56 135 LEU A N 1
ATOM 1054 C CA . LEU A 1 135 ? -7.372 0.991 -9.986 1.00 95.56 135 LEU A CA 1
ATOM 1055 C C . LEU A 1 135 ? -7.618 -0.486 -9.648 1.00 95.56 135 LEU A C 1
ATOM 1057 O O . LEU A 1 135 ? -6.686 -1.271 -9.567 1.00 95.56 135 LEU A O 1
ATOM 1061 N N . LEU A 1 136 ? -8.875 -0.897 -9.477 1.00 95.81 136 LEU A N 1
ATOM 1062 C CA . LEU A 1 136 ? -9.190 -2.287 -9.139 1.00 95.81 136 LEU A CA 1
ATOM 1063 C C . LEU A 1 136 ? -9.009 -3.278 -10.296 1.00 95.81 136 LEU A C 1
ATOM 1065 O O . LEU A 1 136 ? -8.871 -4.468 -10.027 1.00 95.81 136 LEU A O 1
ATOM 1069 N N . SER A 1 137 ? -9.051 -2.809 -11.545 1.00 95.69 137 SER A N 1
ATOM 1070 C CA . SER A 1 137 ? -8.977 -3.655 -12.747 1.00 95.69 137 SER A CA 1
ATOM 1071 C C . SER A 1 137 ? -7.682 -3.501 -13.548 1.00 95.69 137 SER A C 1
ATOM 1073 O O . SER A 1 137 ? -7.488 -4.236 -14.513 1.00 95.69 137 SER A O 1
ATOM 1075 N N . SER A 1 138 ? -6.802 -2.575 -13.160 1.00 95.69 138 SER A N 1
ATOM 1076 C CA . SER A 1 138 ? -5.514 -2.356 -13.817 1.00 95.69 138 SER A CA 1
ATOM 1077 C C . SER A 1 138 ? -4.579 -3.557 -13.654 1.00 95.69 138 SER A C 1
ATOM 1079 O O . SER A 1 138 ? -4.502 -4.155 -12.579 1.00 95.69 138 SER A O 1
ATOM 1081 N N . THR A 1 139 ? -3.826 -3.860 -14.711 1.00 95.88 139 THR A N 1
ATOM 1082 C CA . THR A 1 139 ? -2.714 -4.822 -14.698 1.00 95.88 139 THR A CA 1
ATOM 1083 C C . THR A 1 139 ? -1.422 -4.217 -14.147 1.00 95.88 139 THR A C 1
ATOM 1085 O O . THR A 1 139 ? -0.468 -4.946 -13.905 1.00 95.88 139 THR A O 1
ATOM 1088 N N . TYR A 1 140 ? -1.390 -2.898 -13.912 1.00 94.62 140 TYR A N 1
ATOM 1089 C CA . TYR A 1 140 ? -0.230 -2.179 -13.377 1.00 94.62 140 TYR A CA 1
ATOM 1090 C C . TYR A 1 140 ? 1.072 -2.469 -14.137 1.00 94.62 140 TYR A C 1
ATOM 1092 O O . TYR A 1 140 ? 2.136 -2.610 -13.534 1.00 94.62 140 TYR A O 1
ATOM 1100 N N . GLU A 1 141 ? 0.983 -2.549 -15.465 1.00 93.38 141 GLU A N 1
ATOM 1101 C CA . GLU A 1 141 ? 2.150 -2.675 -16.336 1.00 93.38 141 GLU A CA 1
ATOM 1102 C C . GLU A 1 141 ? 3.134 -1.522 -16.112 1.00 93.38 141 GLU A C 1
ATOM 1104 O O . GLU A 1 141 ? 2.755 -0.428 -15.673 1.00 93.38 141 GLU A O 1
ATOM 1109 N N . GLU A 1 142 ? 4.408 -1.766 -16.407 1.00 90.81 142 GLU A N 1
ATOM 1110 C CA . GLU A 1 142 ? 5.453 -0.755 -16.275 1.00 90.81 142 GLU A CA 1
ATOM 1111 C C . GLU A 1 142 ? 5.070 0.528 -17.035 1.00 90.81 142 GLU A C 1
ATOM 1113 O O . GLU A 1 142 ? 4.612 0.486 -18.175 1.00 90.81 142 GLU A O 1
ATOM 1118 N N . GLY A 1 143 ? 5.208 1.679 -16.373 1.00 90.62 143 GLY A N 1
ATOM 1119 C CA . GLY A 1 143 ? 4.756 2.970 -16.903 1.00 90.62 143 GLY A CA 1
ATOM 1120 C C . GLY A 1 143 ? 3.302 3.331 -16.576 1.00 90.62 143 GLY A C 1
ATOM 1121 O O . GLY A 1 143 ? 2.879 4.441 -16.893 1.00 90.62 143 GLY A O 1
ATOM 1122 N N . THR A 1 144 ? 2.540 2.461 -15.902 1.00 92.94 144 THR A N 1
ATOM 1123 C CA . THR A 1 144 ? 1.205 2.813 -15.391 1.00 92.94 144 THR A CA 1
ATOM 1124 C C . THR A 1 144 ? 1.295 3.983 -14.414 1.00 92.94 144 THR A C 1
ATOM 1126 O O . THR A 1 144 ? 1.892 3.871 -13.341 1.00 92.94 144 THR A O 1
ATOM 1129 N N . ILE A 1 145 ? 0.628 5.090 -14.743 1.00 91.69 145 ILE A N 1
ATOM 1130 C CA . ILE A 1 145 ? 0.584 6.272 -13.885 1.00 91.69 145 ILE A CA 1
ATOM 1131 C C . ILE A 1 145 ? -0.626 6.171 -12.952 1.00 91.69 145 ILE A C 1
ATOM 1133 O O . ILE A 1 145 ? -1.778 6.292 -13.369 1.00 91.69 145 ILE A O 1
ATOM 1137 N N . VAL A 1 146 ? -0.374 5.934 -11.663 1.00 89.69 146 VAL A N 1
ATOM 1138 C CA . VAL A 1 146 ? -1.432 5.918 -10.638 1.00 89.69 146 VAL A CA 1
ATOM 1139 C C . VAL A 1 146 ? -1.822 7.346 -10.273 1.00 89.69 146 VAL A C 1
ATOM 1141 O O . VAL A 1 146 ? -2.974 7.734 -10.441 1.00 89.69 146 VAL A O 1
ATOM 1144 N N . THR A 1 147 ? -0.842 8.131 -9.828 1.00 80.31 147 THR A N 1
ATOM 1145 C CA . THR A 1 147 ? -0.943 9.580 -9.647 1.00 80.31 147 THR A CA 1
ATOM 1146 C C . THR A 1 147 ? 0.409 10.207 -9.856 1.00 80.31 147 THR A C 1
ATOM 1148 O O . THR A 1 147 ? 1.393 9.719 -9.303 1.00 80.31 147 THR A O 1
ATOM 1151 N N . ASP A 1 148 ? 0.426 11.305 -10.594 1.00 73.25 148 ASP A N 1
ATOM 1152 C CA . ASP A 1 148 ? 1.637 12.046 -10.881 1.00 73.25 148 ASP A CA 1
ATOM 1153 C C . ASP A 1 148 ? 1.370 13.549 -10.726 1.00 73.25 148 ASP A C 1
ATOM 1155 O O . ASP A 1 148 ? 0.462 14.121 -11.334 1.00 73.25 148 ASP A O 1
ATOM 1159 N N . HIS A 1 149 ? 2.121 14.145 -9.803 1.00 64.31 149 HIS A N 1
ATOM 1160 C CA . HIS A 1 149 ? 2.080 15.559 -9.433 1.00 64.31 149 HIS A CA 1
ATOM 1161 C C . HIS A 1 149 ? 3.502 16.120 -9.240 1.00 64.31 149 HIS A C 1
ATOM 1163 O O . HIS A 1 149 ? 3.645 17.161 -8.594 1.00 64.31 149 HIS A O 1
ATOM 1169 N N . PHE A 1 150 ? 4.533 15.421 -9.733 1.00 51.41 150 PHE A N 1
ATOM 1170 C CA . PHE A 1 150 ? 5.942 15.763 -9.518 1.00 51.41 150 PHE A CA 1
ATOM 1171 C C . PHE A 1 150 ? 6.632 16.209 -10.806 1.00 51.41 150 PHE A C 1
ATOM 1173 O O . PHE A 1 150 ? 6.319 15.657 -11.880 1.00 51.41 150 PHE A O 1
#

Sequence (150 aa):
MMQFTKLTQSRLITLCKFSAAASLVGVGGWQFWTGKCYFEPFGPENDALFQSEYFKKFNPGNHPSLNDSCVRKVPVSQIPPDLVEDALRGGSKLTERFCAGVWGGYGYSIQRKILALVGQNEGNAKSMLWDKNQLLSSTYEEGTIVTDHF